Protein AF-A0A970HU58-F1 (afdb_monomer_lite)

Radius of gyration: 14.45 Å; chains: 1; bounding box: 37×24×30 Å

Secondary structure (DSSP, 8-state):
--TTSHHHHHHHHHHHHHHHHTT--SSSEEEEEEETTEEEEEEES---HHHHHHHHHHS--

Structure (mmCIF, N/CA/C/O backbone):
data_AF-A0A970HU58-F1
#
_entry.id   AF-A0A970HU58-F1
#
loop_
_atom_site.group_PDB
_atom_site.id
_atom_site.type_symbol
_atom_site.label_atom_id
_atom_site.label_alt_id
_atom_site.label_comp_id
_atom_site.label_asym_id
_atom_site.label_entity_id
_atom_site.label_seq_id
_atom_site.pdbx_PDB_ins_code
_atom_site.Cartn_x
_atom_site.Cartn_y
_atom_site.Cartn_z
_atom_site.occupancy
_atom_site.B_iso_or_equiv
_atom_site.auth_seq_id
_atom_site.auth_comp_id
_atom_site.auth_asym_id
_atom_site.auth_atom_id
_atom_site.pdbx_PDB_model_num
ATOM 1 N N . ASN A 1 1 ? 11.532 15.060 -16.624 1.00 54.41 1 ASN A N 1
ATOM 2 C CA . ASN A 1 1 ? 12.069 13.768 -17.094 1.00 54.41 1 ASN A CA 1
ATOM 3 C C . ASN A 1 1 ? 13.215 13.408 -16.160 1.00 54.41 1 ASN A C 1
ATOM 5 O O . ASN A 1 1 ? 14.339 13.809 -16.411 1.00 54.41 1 ASN A O 1
ATOM 9 N N . THR A 1 2 ? 12.888 12.825 -15.006 1.00 61.47 2 THR A N 1
ATOM 10 C CA . THR A 1 2 ? 13.791 12.681 -13.841 1.00 61.47 2 THR A CA 1
ATOM 11 C C . THR A 1 2 ? 14.405 11.279 -13.753 1.00 61.47 2 THR A C 1
ATOM 13 O O . THR A 1 2 ? 15.103 10.953 -12.801 1.00 61.47 2 THR A O 1
ATOM 16 N N . MET A 1 3 ? 14.122 10.416 -14.732 1.00 61.19 3 MET A N 1
ATOM 17 C CA . MET A 1 3 ? 14.625 9.046 -14.757 1.00 61.19 3 MET A CA 1
ATOM 18 C C . MET A 1 3 ? 16.136 9.062 -15.023 1.00 61.19 3 MET A C 1
ATOM 20 O O . MET A 1 3 ? 16.569 9.569 -16.055 1.00 61.19 3 MET A O 1
ATOM 24 N N . GLY A 1 4 ? 16.921 8.511 -14.092 1.00 71.81 4 GLY A N 1
ATOM 25 C CA . GLY A 1 4 ? 18.378 8.370 -14.215 1.00 71.81 4 GLY A CA 1
ATOM 26 C C . GLY A 1 4 ? 19.223 9.314 -13.352 1.00 71.81 4 GLY A C 1
ATOM 27 O O . GLY A 1 4 ? 20.444 9.265 -13.468 1.00 71.81 4 GLY A O 1
ATOM 28 N N . THR A 1 5 ? 18.618 10.150 -12.500 1.00 86.69 5 THR A N 1
ATOM 29 C CA . THR A 1 5 ? 19.361 10.935 -11.497 1.00 86.69 5 THR A CA 1
ATOM 30 C C . THR A 1 5 ? 19.629 10.116 -10.232 1.00 86.69 5 THR A C 1
ATOM 32 O O . THR A 1 5 ? 18.891 9.176 -9.923 1.00 86.69 5 THR A O 1
ATOM 35 N N . ASP A 1 6 ? 20.663 10.495 -9.476 1.00 87.12 6 ASP A N 1
ATOM 36 C CA . ASP A 1 6 ? 20.954 9.890 -8.169 1.00 87.12 6 ASP A CA 1
ATOM 37 C C . ASP A 1 6 ? 19.783 10.075 -7.192 1.00 87.12 6 ASP A C 1
ATOM 39 O O . ASP A 1 6 ? 19.424 9.148 -6.477 1.00 87.12 6 ASP A O 1
ATOM 43 N N . GLU A 1 7 ? 19.080 11.207 -7.256 1.00 87.31 7 GLU A N 1
ATOM 44 C CA . GLU A 1 7 ? 17.877 11.470 -6.452 1.00 87.31 7 GLU A CA 1
ATOM 45 C C . GLU A 1 7 ? 16.748 10.469 -6.742 1.00 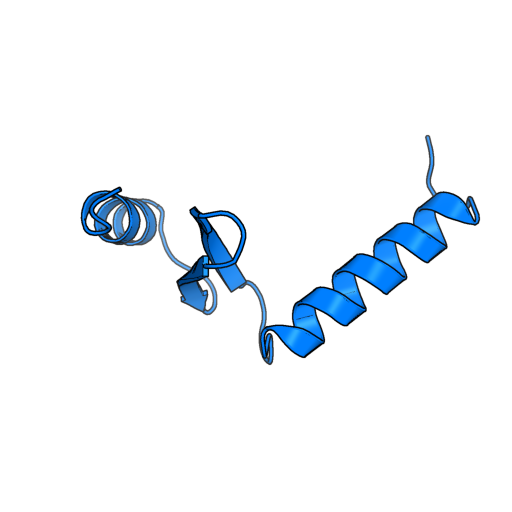87.31 7 GLU A C 1
ATOM 47 O O . GLU A 1 7 ? 16.086 9.986 -5.825 1.00 87.31 7 GLU A O 1
ATOM 52 N N . ALA A 1 8 ? 16.533 10.117 -8.015 1.00 84.44 8 ALA A N 1
ATOM 53 C CA . ALA A 1 8 ? 15.536 9.118 -8.390 1.00 84.44 8 ALA A CA 1
ATOM 54 C C . ALA A 1 8 ? 15.935 7.711 -7.915 1.00 84.44 8 ALA A C 1
ATOM 56 O O . ALA A 1 8 ? 15.074 6.914 -7.537 1.00 84.44 8 ALA A O 1
ATOM 57 N N . ARG A 1 9 ? 17.239 7.404 -7.916 1.00 87.88 9 ARG A N 1
ATOM 58 C CA . ARG A 1 9 ? 17.773 6.149 -7.379 1.00 87.88 9 ARG A CA 1
ATOM 59 C C . ARG A 1 9 ? 17.592 6.076 -5.864 1.00 87.88 9 ARG A C 1
ATOM 61 O O . ARG A 1 9 ? 17.113 5.056 -5.373 1.00 87.88 9 ARG A O 1
ATOM 68 N N . ASP A 1 10 ? 17.955 7.131 -5.148 1.00 89.19 10 ASP A N 1
ATOM 69 C CA . ASP A 1 10 ? 17.879 7.188 -3.690 1.00 89.19 10 ASP A CA 1
ATOM 70 C C . ASP A 1 10 ? 16.427 7.135 -3.206 1.00 89.19 10 ASP A C 1
ATOM 72 O O . ASP A 1 10 ? 16.119 6.370 -2.292 1.00 89.19 10 ASP A O 1
ATOM 76 N N . GLY A 1 11 ? 15.516 7.845 -3.881 1.00 88.50 11 GLY A N 1
ATOM 77 C CA . GLY A 1 11 ? 14.077 7.751 -3.622 1.00 88.50 11 GLY A CA 1
ATOM 78 C C . GLY A 1 11 ? 13.543 6.330 -3.819 1.00 88.50 11 GLY A C 1
ATOM 79 O O . GLY A 1 11 ? 12.907 5.779 -2.926 1.00 88.50 11 GLY A O 1
ATOM 80 N N . ALA A 1 12 ? 13.887 5.675 -4.933 1.00 87.62 12 ALA A N 1
ATOM 81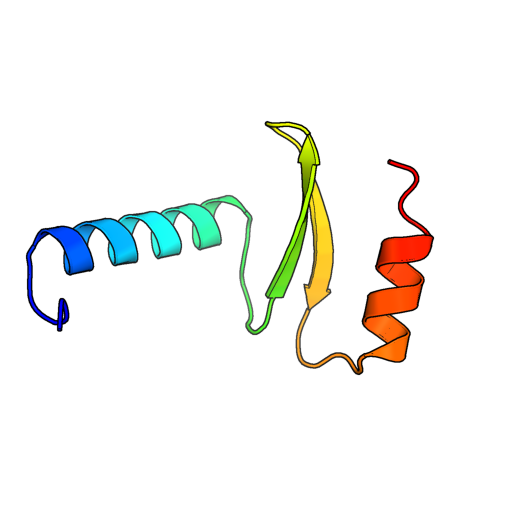 C CA . ALA A 1 12 ? 13.461 4.297 -5.171 1.00 87.62 12 ALA A CA 1
ATOM 82 C C . ALA A 1 12 ? 14.006 3.322 -4.110 1.00 87.62 12 ALA A C 1
ATOM 84 O O . ALA A 1 12 ? 13.289 2.436 -3.645 1.00 87.62 12 ALA A O 1
ATOM 85 N N . LEU A 1 13 ? 15.273 3.472 -3.705 1.00 89.56 13 LEU A N 1
ATOM 86 C CA . LEU A 1 13 ? 15.868 2.650 -2.649 1.00 89.56 13 LEU A CA 1
ATOM 87 C C . LEU A 1 13 ? 15.173 2.861 -1.300 1.00 89.56 13 LEU A C 1
ATOM 89 O O . LEU A 1 13 ? 14.941 1.881 -0.587 1.00 89.56 13 LEU A O 1
ATOM 93 N N . TYR A 1 14 ? 14.824 4.105 -0.969 1.00 88.25 14 TYR A N 1
ATOM 94 C CA . TYR A 1 14 ? 14.049 4.441 0.221 1.00 88.25 14 TYR A CA 1
ATOM 95 C C . TYR A 1 14 ? 12.676 3.754 0.208 1.00 88.25 14 TYR A C 1
ATOM 97 O O . TYR A 1 14 ? 12.340 3.049 1.162 1.00 88.25 14 TYR A O 1
A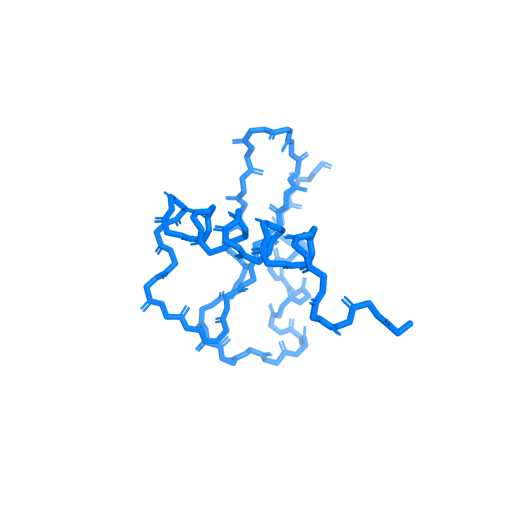TOM 105 N N . ASP A 1 15 ? 11.938 3.852 -0.900 1.00 84.81 15 ASP A N 1
ATOM 106 C CA . ASP A 1 15 ? 10.612 3.242 -1.048 1.00 84.81 15 ASP A CA 1
ATOM 107 C C . ASP A 1 15 ? 10.667 1.711 -0.902 1.00 84.81 15 ASP A C 1
ATOM 109 O O . ASP A 1 15 ? 9.862 1.104 -0.188 1.00 84.81 15 ASP A O 1
ATOM 113 N N . PHE A 1 16 ? 11.661 1.055 -1.515 1.00 87.00 16 PHE A N 1
ATOM 114 C CA . PHE A 1 16 ? 11.849 -0.393 -1.372 1.00 87.00 16 PHE A CA 1
ATOM 115 C C . PHE A 1 16 ? 12.253 -0.804 0.049 1.00 87.00 16 PHE A C 1
ATOM 117 O O . PHE A 1 16 ? 11.831 -1.865 0.526 1.00 87.00 16 PHE A O 1
ATOM 124 N N . ALA A 1 17 ? 13.067 0.003 0.732 1.00 88.25 17 ALA A N 1
ATOM 125 C CA . ALA A 1 17 ? 13.429 -0.244 2.123 1.00 88.25 17 ALA A CA 1
ATOM 126 C C . ALA A 1 17 ? 12.202 -0.129 3.038 1.00 88.25 17 ALA A C 1
ATOM 128 O O . ALA A 1 17 ? 11.974 -1.015 3.865 1.00 88.25 17 ALA A O 1
ATOM 129 N N . GLN A 1 18 ? 11.373 0.896 2.839 1.00 85.56 18 GLN A N 1
ATOM 130 C CA . GLN A 1 18 ? 10.130 1.086 3.580 1.00 85.56 18 GLN A CA 1
ATOM 131 C C . GLN A 1 18 ? 9.150 -0.070 3.334 1.00 85.56 18 GLN A C 1
ATOM 133 O O . GLN A 1 18 ? 8.639 -0.651 4.291 1.00 85.56 18 GLN A O 1
ATOM 138 N N . ALA A 1 19 ? 8.962 -0.485 2.075 1.00 84.50 19 ALA A N 1
ATOM 139 C CA . ALA A 1 19 ? 8.128 -1.634 1.721 1.00 84.50 19 ALA A CA 1
ATOM 140 C C . ALA A 1 19 ? 8.574 -2.917 2.450 1.00 84.50 19 ALA A C 1
ATOM 142 O O . ALA A 1 19 ? 7.749 -3.674 2.968 1.00 84.50 19 ALA A O 1
ATOM 143 N N . ARG A 1 20 ? 9.888 -3.151 2.559 1.00 84.12 20 ARG A N 1
ATOM 144 C CA . ARG A 1 20 ? 10.429 -4.278 3.333 1.00 84.12 20 ARG A CA 1
ATOM 145 C C . ARG A 1 20 ? 10.144 -4.155 4.829 1.00 84.12 20 ARG A C 1
ATOM 147 O O . ARG A 1 20 ? 9.772 -5.154 5.439 1.00 84.12 20 ARG A O 1
ATOM 154 N N . GLN A 1 21 ? 10.295 -2.965 5.413 1.00 86.19 21 GLN A N 1
ATOM 155 C CA . GLN A 1 21 ? 10.049 -2.730 6.843 1.00 86.19 21 GLN A CA 1
ATOM 156 C C . GLN A 1 21 ? 8.5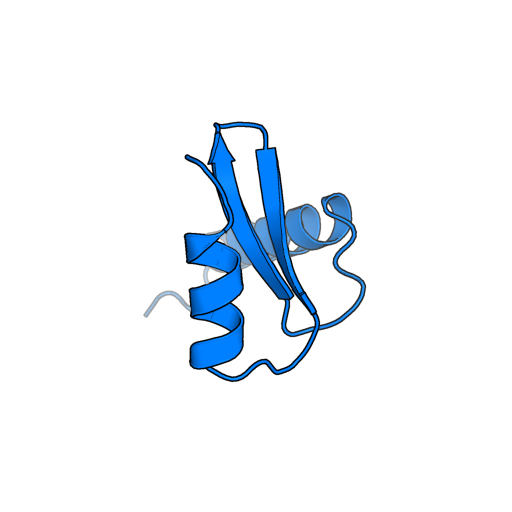90 -2.988 7.236 1.00 86.19 21 GLN A C 1
ATOM 158 O O . GLN A 1 21 ? 8.339 -3.595 8.273 1.00 86.19 21 GLN A O 1
ATOM 163 N N . ILE A 1 22 ? 7.633 -2.614 6.382 1.00 83.06 22 ILE A N 1
ATOM 164 C CA . ILE A 1 22 ? 6.197 -2.871 6.602 1.00 83.06 22 ILE A CA 1
ATOM 165 C C . ILE A 1 22 ? 5.766 -4.304 6.227 1.00 83.06 22 ILE A C 1
ATOM 167 O O . ILE A 1 22 ? 4.572 -4.611 6.155 1.00 83.06 22 ILE A O 1
ATOM 171 N N . GLY A 1 23 ? 6.727 -5.194 5.950 1.00 83.69 23 GLY A N 1
ATOM 172 C CA . GLY A 1 23 ? 6.483 -6.605 5.656 1.00 83.69 23 GLY A CA 1
ATOM 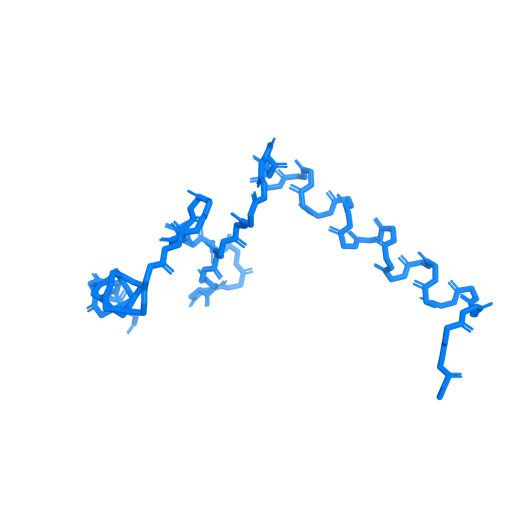173 C C . GLY A 1 23 ? 5.789 -6.856 4.315 1.00 83.69 23 GLY A C 1
ATOM 174 O O . GLY A 1 23 ? 5.011 -7.810 4.207 1.00 83.69 23 GLY A O 1
ATOM 175 N N . ALA A 1 24 ? 6.013 -6.007 3.304 1.00 81.44 24 ALA A N 1
ATOM 176 C CA . ALA A 1 24 ? 5.482 -6.187 1.953 1.00 81.44 24 ALA A CA 1
ATOM 177 C C . ALA A 1 24 ? 6.118 -7.393 1.231 1.00 81.44 24 ALA A C 1
ATOM 179 O O . ALA A 1 24 ? 7.084 -7.248 0.491 1.00 81.44 24 ALA A O 1
ATOM 180 N N . ASP A 1 25 ? 5.576 -8.597 1.447 1.00 80.88 25 ASP A N 1
ATOM 181 C CA . ASP A 1 25 ? 6.070 -9.854 0.846 1.00 80.88 25 ASP A CA 1
ATOM 182 C C . ASP A 1 25 ? 5.516 -10.174 -0.558 1.00 80.88 25 ASP A C 1
ATOM 184 O O . ASP A 1 25 ? 5.974 -11.111 -1.207 1.00 80.88 25 ASP A O 1
ATOM 188 N N . ALA A 1 26 ? 4.519 -9.417 -1.023 1.00 77.75 26 ALA A N 1
ATOM 189 C CA . ALA A 1 26 ? 3.788 -9.667 -2.264 1.00 77.75 26 ALA A CA 1
ATOM 190 C C . ALA A 1 26 ? 3.184 -8.365 -2.796 1.00 77.75 26 ALA A C 1
ATOM 192 O O . ALA A 1 26 ? 2.896 -7.459 -2.013 1.00 77.75 26 ALA A O 1
ATOM 193 N N . PHE A 1 27 ? 2.947 -8.298 -4.107 1.00 83.62 27 PHE A N 1
ATOM 194 C CA . PHE A 1 27 ? 2.431 -7.116 -4.801 1.00 83.62 27 PHE A CA 1
ATOM 195 C C . PHE A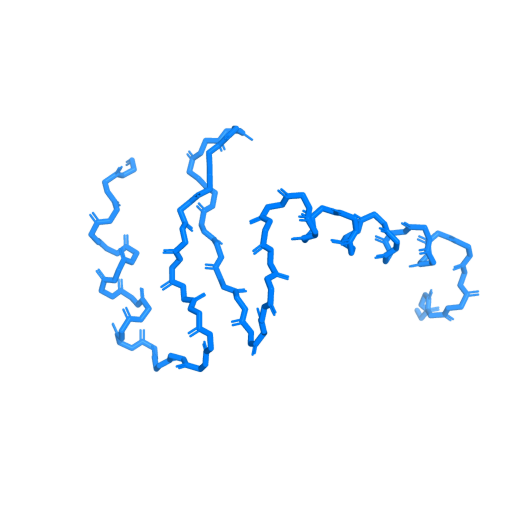 1 27 ? 1.204 -7.460 -5.672 1.00 83.62 27 PHE A C 1
ATOM 197 O O . PHE A 1 27 ? 1.104 -8.596 -6.139 1.00 83.62 27 PHE A O 1
ATOM 204 N N . PRO A 1 28 ? 0.299 -6.498 -5.947 1.00 89.56 28 PRO A N 1
ATOM 205 C CA . PRO A 1 28 ? 0.226 -5.165 -5.338 1.00 89.56 28 PRO A CA 1
ATOM 206 C C . PRO A 1 28 ? -0.193 -5.223 -3.859 1.00 89.56 28 PRO A C 1
ATOM 208 O O . PRO A 1 28 ? -0.852 -6.165 -3.422 1.00 89.56 28 PRO A O 1
ATOM 211 N N . ARG A 1 29 ? 0.198 -4.212 -3.079 1.00 89.56 29 ARG A N 1
ATOM 212 C CA . ARG A 1 29 ? -0.262 -3.993 -1.700 1.00 89.56 29 ARG A CA 1
ATOM 213 C C . ARG A 1 29 ? -0.758 -2.566 -1.561 1.00 89.56 29 ARG A C 1
ATOM 215 O O . ARG A 1 29 ? -0.129 -1.654 -2.088 1.00 89.56 29 ARG A O 1
ATOM 222 N N . LEU A 1 30 ? -1.865 -2.395 -0.849 1.00 90.94 30 LEU A N 1
ATOM 223 C CA . LEU A 1 30 ? -2.448 -1.090 -0.564 1.00 90.94 30 LEU A CA 1
ATOM 224 C C . LEU A 1 30 ? -2.541 -0.909 0.945 1.00 90.94 30 LEU A C 1
ATOM 226 O O . LEU A 1 30 ? -3.130 -1.749 1.628 1.00 90.94 30 LEU A O 1
ATOM 230 N N . TYR A 1 31 ? -1.981 0.191 1.432 1.00 90.81 31 TYR A N 1
ATOM 231 C CA . TYR A 1 31 ? -2.060 0.604 2.825 1.00 90.81 31 TYR A CA 1
ATOM 232 C C . TYR A 1 31 ? -2.751 1.965 2.915 1.00 90.81 31 TYR A C 1
ATOM 234 O O . TYR A 1 31 ? -2.555 2.806 2.039 1.00 90.81 31 TYR A O 1
ATOM 242 N N . LEU A 1 32 ? -3.538 2.179 3.968 1.00 91.88 32 LEU A N 1
ATOM 243 C CA . LEU A 1 32 ? -4.130 3.472 4.301 1.00 91.88 32 LEU A CA 1
ATOM 244 C C . LEU A 1 32 ? -3.468 4.010 5.568 1.00 91.88 32 LEU A C 1
ATOM 246 O O . LEU A 1 32 ? -3.538 3.379 6.623 1.00 91.88 32 LEU A O 1
ATOM 250 N N . GLN A 1 33 ? -2.831 5.173 5.456 1.00 90.50 33 GLN A N 1
ATOM 251 C CA . GLN A 1 33 ? -2.273 5.886 6.596 1.00 90.50 33 GLN A CA 1
ATOM 252 C C . GLN A 1 33 ? -3.347 6.786 7.204 1.00 90.50 33 GLN A C 1
ATOM 254 O O . GLN A 1 33 ? -3.835 7.696 6.540 1.00 90.50 33 GLN A O 1
ATOM 259 N N . THR A 1 34 ? -3.725 6.527 8.453 1.00 89.12 34 THR A N 1
ATOM 260 C CA . THR A 1 34 ? -4.749 7.317 9.168 1.00 89.12 34 THR A CA 1
ATOM 261 C C . THR A 1 34 ? -4.152 8.206 10.254 1.00 89.12 34 THR A C 1
ATOM 263 O O . THR A 1 34 ? -4.788 9.154 10.707 1.00 89.12 34 THR A O 1
ATOM 266 N N . ARG A 1 35 ? -2.924 7.897 10.684 1.00 87.25 35 ARG A N 1
ATOM 267 C CA . ARG A 1 35 ? -2.113 8.636 11.660 1.00 87.25 35 ARG A CA 1
ATOM 268 C C . ARG A 1 35 ? -0.647 8.551 11.242 1.00 87.25 35 ARG A C 1
ATOM 270 O O . ARG A 1 35 ? -0.295 7.712 10.415 1.00 87.25 35 ARG A O 1
ATOM 277 N N . GLU A 1 36 ? 0.208 9.392 11.814 1.00 84.88 36 GLU A N 1
ATOM 278 C CA . GLU A 1 36 ? 1.626 9.468 11.429 1.00 84.88 36 GLU A CA 1
ATOM 279 C C . GLU A 1 36 ? 2.353 8.116 11.501 1.00 84.88 36 GLU A C 1
ATOM 281 O O . GLU A 1 36 ? 3.159 7.812 10.627 1.00 84.88 36 GLU A O 1
ATOM 286 N N . ASP A 1 37 ? 2.020 7.272 12.475 1.00 84.81 37 ASP A N 1
ATOM 287 C CA . ASP A 1 37 ? 2.698 6.007 12.767 1.00 84.81 37 ASP A CA 1
ATOM 288 C C . ASP A 1 37 ? 1.847 4.755 12.493 1.00 84.81 37 ASP A C 1
ATOM 290 O O . ASP A 1 37 ? 2.264 3.642 12.823 1.00 84.81 37 ASP A O 1
ATOM 294 N N . TYR A 1 38 ? 0.665 4.907 11.883 1.00 84.75 38 TYR A N 1
ATOM 295 C CA . TYR A 1 38 ? -0.281 3.804 11.718 1.00 84.75 38 TYR A CA 1
ATOM 296 C C . TYR A 1 38 ? -0.727 3.594 10.269 1.00 84.75 38 TYR A C 1
ATOM 298 O O . TYR A 1 38 ? -1.266 4.493 9.621 1.00 84.75 38 TYR A O 1
ATOM 306 N N . LEU A 1 39 ? -0.558 2.355 9.794 1.00 87.94 39 LEU A N 1
ATOM 307 C CA . LEU A 1 39 ? -0.938 1.896 8.458 1.00 87.94 39 LEU A CA 1
ATOM 308 C C . LEU A 1 39 ? -1.930 0.729 8.551 1.00 87.94 39 LEU A C 1
ATOM 310 O O . LEU A 1 39 ? -1.589 -0.346 9.044 1.00 87.94 39 LEU A O 1
ATOM 314 N N . TYR A 1 40 ? -3.131 0.906 8.003 1.00 90.06 40 TYR A N 1
ATOM 315 C CA . TYR A 1 40 ? -4.086 -0.182 7.786 1.00 90.06 40 TYR A CA 1
ATOM 316 C C . TYR A 1 40 ? -3.785 -0.896 6.469 1.00 90.06 40 TYR A C 1
ATOM 318 O O . TYR A 1 40 ? -3.658 -0.251 5.431 1.00 90.06 40 TYR A O 1
ATOM 326 N N . LEU A 1 41 ? -3.713 -2.229 6.473 1.00 89.88 41 LEU A N 1
ATOM 327 C CA . LEU A 1 41 ? -3.634 -3.012 5.237 1.00 89.88 41 LEU A CA 1
ATOM 328 C C . LEU A 1 41 ? -5.023 -3.100 4.587 1.00 89.88 41 LEU A C 1
ATOM 330 O O . LEU A 1 41 ? -5.919 -3.740 5.130 1.00 89.88 41 LEU A O 1
ATOM 334 N N . VAL A 1 42 ? -5.180 -2.507 3.404 1.00 92.62 42 VAL A N 1
ATOM 335 C CA . VAL A 1 42 ? -6.452 -2.461 2.659 1.00 92.62 42 VAL A CA 1
ATOM 336 C C . VAL A 1 42 ? -6.534 -3.568 1.606 1.00 92.62 42 VAL A C 1
ATOM 338 O O . VAL A 1 42 ? -7.592 -4.158 1.401 1.00 92.62 42 VAL A O 1
ATOM 341 N N . ALA A 1 43 ? -5.424 -3.892 0.935 1.00 91.75 43 ALA A N 1
ATOM 342 C CA . ALA A 1 43 ? -5.407 -4.944 -0.081 1.00 91.75 43 ALA A CA 1
ATOM 343 C C . ALA A 1 43 ? -4.073 -5.693 -0.144 1.00 91.75 43 ALA A C 1
ATOM 345 O O . ALA A 1 43 ? -2.999 -5.100 -0.017 1.00 91.75 43 ALA A O 1
ATOM 346 N N . ARG A 1 44 ? -4.161 -7.001 -0.414 1.00 89.69 44 ARG A N 1
ATOM 347 C CA . ARG A 1 44 ? -3.034 -7.884 -0.735 1.00 89.69 44 ARG A CA 1
ATOM 348 C C . ARG A 1 44 ? -3.352 -8.617 -2.036 1.00 89.69 44 ARG A C 1
ATOM 350 O O . ARG A 1 44 ? -4.161 -9.539 -2.041 1.00 89.69 44 ARG A O 1
ATOM 357 N N . GLY A 1 45 ? -2.707 -8.207 -3.120 1.00 88.56 45 GLY A N 1
ATOM 358 C CA . GLY A 1 45 ? -3.030 -8.641 -4.473 1.00 88.56 45 GLY A CA 1
ATOM 359 C C . GLY A 1 45 ? -4.086 -7.756 -5.136 1.00 88.56 45 GLY A C 1
ATOM 360 O O . GLY A 1 45 ? -4.456 -6.698 -4.624 1.00 88.56 45 GLY A O 1
ATOM 361 N N . TYR A 1 46 ? -4.547 -8.188 -6.309 1.00 91.88 46 TYR A N 1
ATOM 362 C CA . TYR A 1 46 ? -5.626 -7.515 -7.024 1.00 91.88 46 TYR A CA 1
ATOM 363 C C . TYR A 1 46 ? -6.919 -7.531 -6.193 1.00 91.88 46 TYR A C 1
ATOM 365 O O . TYR A 1 46 ? -7.354 -8.589 -5.740 1.00 91.88 46 TYR A O 1
ATOM 373 N N . SER A 1 47 ? -7.530 -6.358 -6.043 1.00 93.62 47 SER A N 1
ATOM 374 C CA . SER A 1 47 ? -8.839 -6.155 -5.422 1.00 93.62 47 SER A CA 1
ATOM 375 C C . SER A 1 47 ? -9.647 -5.228 -6.321 1.00 93.62 47 SER A C 1
ATOM 377 O O . SER A 1 47 ? -9.116 -4.226 -6.803 1.00 93.62 47 SER A O 1
ATOM 379 N N . ASP A 1 48 ? -10.919 -5.548 -6.542 1.00 95.31 48 ASP A N 1
ATOM 380 C CA . ASP A 1 48 ? -11.839 -4.655 -7.239 1.00 95.31 48 ASP A CA 1
ATOM 381 C C . ASP A 1 48 ? -12.143 -3.393 -6.410 1.00 95.31 48 ASP A C 1
ATOM 383 O O . ASP A 1 48 ? -11.887 -3.321 -5.202 1.00 95.31 48 ASP A O 1
ATOM 387 N N . PHE A 1 49 ? -12.677 -2.377 -7.085 1.00 94.69 49 PHE A N 1
ATOM 388 C CA . PHE A 1 49 ? -12.947 -1.076 -6.481 1.00 94.69 49 PHE A CA 1
ATOM 389 C C . PHE A 1 49 ? -13.934 -1.159 -5.313 1.00 94.69 49 PHE A C 1
ATOM 391 O O . PHE A 1 49 ? -13.695 -0.549 -4.272 1.00 94.69 49 PHE A O 1
ATOM 398 N N . ASP A 1 50 ? -15.019 -1.919 -5.463 1.00 96.62 50 ASP A N 1
ATOM 399 C CA . ASP A 1 50 ? -16.059 -2.010 -4.438 1.00 96.62 50 ASP A CA 1
ATOM 400 C C . ASP A 1 50 ? -15.518 -2.650 -3.160 1.00 96.62 50 ASP A C 1
ATOM 402 O O . ASP A 1 50 ? -15.786 -2.165 -2.061 1.00 96.62 50 ASP A O 1
ATOM 406 N N . ARG A 1 51 ? -14.676 -3.680 -3.292 1.00 93.06 51 ARG A N 1
ATOM 407 C CA . ARG A 1 51 ? -13.970 -4.292 -2.167 1.00 93.06 51 ARG A CA 1
ATOM 408 C C . ARG A 1 51 ? -13.072 -3.294 -1.442 1.00 93.06 51 ARG A C 1
ATOM 410 O O . ARG A 1 51 ? -13.101 -3.247 -0.215 1.00 93.06 51 ARG A O 1
ATOM 417 N N . VAL A 1 52 ? -12.276 -2.519 -2.179 1.00 94.62 52 VAL A N 1
ATOM 418 C CA . VAL A 1 52 ? -11.388 -1.505 -1.588 1.00 94.62 52 VAL A CA 1
ATOM 419 C C . VAL A 1 52 ? -12.203 -0.432 -0.868 1.00 94.62 52 VAL A C 1
ATOM 421 O O . VAL A 1 52 ? -11.915 -0.139 0.291 1.00 94.62 52 VAL A O 1
ATOM 424 N N . ARG A 1 53 ? -13.246 0.099 -1.516 1.00 95.00 53 ARG A N 1
ATOM 425 C CA . ARG A 1 53 ? -14.135 1.119 -0.947 1.00 95.00 53 ARG A CA 1
ATOM 426 C C . ARG A 1 53 ? -14.766 0.651 0.361 1.00 95.00 53 ARG A C 1
ATOM 428 O O . ARG A 1 53 ? -14.652 1.349 1.357 1.00 95.00 53 ARG A O 1
ATOM 435 N N . ASN A 1 54 ? -15.327 -0.556 0.391 1.00 94.56 54 ASN A N 1
ATOM 436 C CA . ASN A 1 54 ? -15.969 -1.087 1.596 1.00 94.56 54 ASN A CA 1
ATOM 437 C C . ASN A 1 54 ? -15.002 -1.210 2.786 1.00 94.56 54 ASN A C 1
ATOM 439 O O . ASN A 1 54 ? -15.407 -1.006 3.926 1.00 94.56 54 ASN A O 1
ATOM 443 N N . ILE A 1 55 ? -13.732 -1.554 2.539 1.00 93.31 55 ILE A N 1
ATOM 444 C CA . ILE A 1 55 ? -12.720 -1.630 3.602 1.00 93.31 55 ILE A CA 1
ATOM 445 C C . ILE A 1 55 ? -12.379 -0.227 4.099 1.00 93.31 55 ILE A C 1
ATOM 447 O O . ILE A 1 55 ? -12.336 -0.017 5.306 1.00 93.31 55 ILE A O 1
ATOM 451 N N . VAL A 1 56 ? -12.175 0.729 3.191 1.00 93.62 56 VAL A N 1
ATOM 452 C CA . VAL A 1 56 ? -11.894 2.123 3.560 1.00 93.62 56 VAL A CA 1
ATOM 453 C C . VAL A 1 56 ? -13.045 2.716 4.369 1.00 93.62 56 VAL A C 1
ATOM 455 O O . VAL A 1 56 ? -12.797 3.254 5.439 1.00 93.62 56 VAL A O 1
ATOM 458 N N . ASP A 1 57 ? -14.287 2.530 3.924 1.00 94.38 57 ASP A N 1
ATOM 459 C CA . ASP A 1 57 ? -15.483 3.026 4.616 1.00 94.38 57 ASP A CA 1
ATOM 460 C C . ASP A 1 57 ? -15.691 2.362 5.993 1.00 94.38 57 ASP A C 1
ATOM 462 O O . ASP A 1 57 ? -16.378 2.912 6.851 1.00 94.38 57 ASP A O 1
ATOM 466 N N . SER A 1 58 ? -15.109 1.176 6.220 1.00 92.50 58 SER A N 1
ATOM 467 C CA . SER A 1 58 ? -15.144 0.486 7.519 1.00 92.50 58 SER A CA 1
ATOM 468 C C . SER A 1 58 ? -14.073 0.953 8.509 1.00 92.50 58 SER A C 1
ATOM 470 O O . SER A 1 58 ? -14.155 0.627 9.694 1.00 92.50 58 SER A O 1
ATOM 472 N N . ILE A 1 59 ? -13.052 1.673 8.034 1.00 90.62 59 ILE A N 1
ATOM 473 C CA . ILE A 1 59 ? -12.010 2.243 8.884 1.00 90.62 59 ILE A CA 1
ATOM 474 C C . ILE A 1 59 ? -12.559 3.559 9.433 1.00 90.62 59 ILE A C 1
ATOM 476 O O . ILE A 1 59 ? -12.697 4.532 8.701 1.00 90.62 59 ILE A O 1
ATOM 480 N N . ASP A 1 60 ? -12.885 3.574 10.723 1.00 72.56 60 ASP A N 1
ATOM 481 C CA . ASP A 1 60 ? -13.317 4.782 11.429 1.00 72.56 60 ASP A CA 1
ATOM 482 C C . ASP A 1 60 ? -12.094 5.685 11.661 1.00 72.56 60 ASP A C 1
ATOM 484 O O . ASP A 1 60 ? -11.157 5.306 12.379 1.00 72.56 60 ASP A O 1
ATOM 488 N N . VAL A 1 61 ? -12.061 6.831 10.976 1.00 62.00 61 VAL A N 1
ATOM 489 C CA . VAL A 1 61 ? -10.961 7.814 10.993 1.00 62.00 61 VAL A CA 1
ATOM 490 C C . VAL A 1 61 ? -11.358 9.087 11.712 1.00 62.00 61 VAL A C 1
ATOM 492 O O . VAL A 1 61 ? -12.400 9.668 11.342 1.00 62.00 61 VAL A O 1
#

Sequence (61 aa):
NTMGTDEARDGALYDFAQARQIGADAFPRLYLQTREDYLYLVARGYSDFDRVRNIVDSIDV

pLDDT: mean 86.38, std 8.61, range [54.41, 96.62]

Foldseek 3Di:
DCPPDPVVVVVVVVVVVVCVVVPVPADDWDWDDPDPPDTDTQDGPDDDPVSSVVSVVVDDD